Protein AF-A0A193QPH5-F1 (afdb_monomer_lite)

Sequence (152 aa):
MITISYIIGEFIVNGVAILVAHALHTSDVVTIMTQSAGWLGLLSVILSAVKVNDTALYSSSLTVTNIVETLFCRELPYKKMTIILGALGTLLSVLGIMNKFVDFLIFFGVLFPPIAGVTLVDYYILRTHRKLLDFTRSHDTLPDASSTQKIG

Foldseek 3Di:
DVVVVVVVVCVVVVVVLVVLCVVQVHPDLCSSQCVPVNPVSNVVVVVVVVVVVVVVLLVVLVVVQVVCCVPVVDRDPSVVSSVVVVVVVVVVVVVPCVVCVVVVVVVVVVVPVVVVVVVCCCVPPVVVCVVVVVVCVVVVHDRDPVRRDDPD

Structure (mmCIF, N/CA/C/O backbone):
data_AF-A0A193QPH5-F1
#
_entry.id   AF-A0A193QPH5-F1
#
loop_
_atom_site.group_PDB
_atom_site.id
_atom_site.type_symbol
_atom_site.label_atom_id
_atom_site.label_alt_id
_atom_site.label_comp_id
_atom_site.label_asym_id
_atom_site.label_entity_id
_atom_site.label_seq_id
_atom_site.pdbx_PDB_ins_code
_atom_site.Cartn_x
_atom_site.Cartn_y
_atom_site.Cartn_z
_atom_site.occupancy
_atom_site.B_iso_or_equiv
_atom_site.auth_seq_id
_atom_site.auth_comp_id
_atom_site.auth_asym_id
_atom_site.auth_atom_id
_atom_site.pdbx_PDB_model_num
ATOM 1 N N . MET A 1 1 ? -15.976 18.512 -7.266 1.00 67.75 1 MET A N 1
ATOM 2 C CA . MET A 1 1 ? -14.956 18.996 -8.227 1.00 67.75 1 MET A CA 1
ATOM 3 C C . MET A 1 1 ? -13.679 18.154 -8.229 1.00 67.75 1 MET A C 1
ATOM 5 O O . MET A 1 1 ? -13.213 17.838 -9.312 1.00 67.75 1 MET A O 1
ATOM 9 N N . ILE A 1 2 ? -13.149 17.716 -7.078 1.00 87.12 2 ILE A N 1
ATOM 10 C CA . ILE A 1 2 ? -11.929 16.876 -7.023 1.00 87.12 2 ILE A CA 1
ATOM 11 C C . ILE A 1 2 ? -12.138 15.483 -7.648 1.00 87.12 2 ILE A C 1
ATOM 13 O O . ILE A 1 2 ? -11.292 15.013 -8.397 1.00 87.12 2 ILE A O 1
ATOM 17 N N . THR A 1 3 ? -13.294 14.856 -7.415 1.00 89.06 3 THR A N 1
ATOM 18 C CA . THR A 1 3 ? -13.625 13.526 -7.959 1.00 89.06 3 THR A CA 1
ATOM 19 C C . THR A 1 3 ? -13.674 13.498 -9.485 1.00 89.06 3 THR A C 1
ATOM 21 O O . THR A 1 3 ? -13.137 12.587 -10.099 1.00 89.06 3 THR A O 1
ATOM 24 N N . ILE A 1 4 ? -14.262 14.525 -10.103 1.00 90.81 4 ILE A N 1
ATOM 25 C CA . ILE A 1 4 ? -14.323 14.663 -11.565 1.00 90.81 4 ILE A CA 1
ATOM 26 C C . ILE A 1 4 ? -12.914 14.829 -12.148 1.00 90.81 4 ILE A C 1
ATOM 28 O O . ILE A 1 4 ? -12.591 14.182 -13.136 1.00 90.81 4 ILE A O 1
ATOM 32 N N . SER A 1 5 ? -12.061 15.640 -11.509 1.00 90.25 5 SER A N 1
ATOM 33 C CA . SER A 1 5 ? -10.659 15.802 -11.919 1.00 90.25 5 SER A CA 1
ATOM 34 C C . SER A 1 5 ? -9.892 14.480 -11.853 1.00 90.25 5 SER A C 1
ATOM 36 O O . SER A 1 5 ? -9.204 14.121 -12.803 1.00 90.25 5 SER A O 1
ATOM 38 N N . TYR A 1 6 ? -10.073 13.723 -10.766 1.00 92.62 6 TYR A N 1
ATOM 39 C CA . TYR A 1 6 ? -9.439 12.418 -10.602 1.00 92.62 6 TYR A CA 1
ATOM 40 C C . TYR A 1 6 ? -9.884 11.430 -11.687 1.00 92.62 6 TYR A C 1
ATOM 42 O O . TYR A 1 6 ? -9.043 10.830 -12.342 1.00 92.62 6 TYR A O 1
ATOM 50 N N . ILE A 1 7 ? -11.192 11.329 -11.945 1.00 93.38 7 ILE A N 1
ATOM 51 C CA . ILE A 1 7 ? -11.740 10.429 -12.971 1.00 93.38 7 ILE A CA 1
ATOM 52 C C . ILE A 1 7 ? -11.219 10.796 -14.363 1.00 93.38 7 ILE A C 1
ATOM 54 O O . ILE A 1 7 ? -10.764 9.923 -15.095 1.00 93.38 7 ILE A O 1
ATOM 58 N N . ILE A 1 8 ? -11.272 12.078 -14.733 1.00 93.44 8 ILE A N 1
ATOM 59 C CA . ILE A 1 8 ? -10.823 12.533 -16.054 1.00 93.44 8 ILE A CA 1
ATOM 60 C C . ILE A 1 8 ? -9.309 12.335 -16.201 1.00 93.44 8 ILE A C 1
ATOM 62 O O . ILE A 1 8 ? -8.858 11.827 -17.225 1.00 93.44 8 ILE A O 1
ATOM 66 N N . GLY A 1 9 ? -8.529 12.700 -15.180 1.00 91.69 9 GLY A N 1
ATOM 67 C CA . GLY A 1 9 ? -7.076 12.553 -15.179 1.00 91.69 9 GLY A CA 1
ATOM 68 C C . GLY A 1 9 ? -6.641 11.095 -15.301 1.00 91.69 9 GLY A C 1
ATOM 69 O O . GLY A 1 9 ? -5.871 10.764 -16.199 1.00 91.69 9 GLY A O 1
ATOM 70 N N . GLU A 1 10 ? -7.185 10.215 -14.460 1.00 91.25 10 GLU A N 1
ATOM 71 C CA . GLU A 1 10 ? -6.906 8.775 -14.506 1.00 91.25 10 GLU A CA 1
ATOM 72 C C . GLU A 1 10 ? -7.330 8.158 -15.837 1.00 91.25 10 GLU A C 1
ATOM 74 O O . GLU A 1 10 ? -6.592 7.355 -16.403 1.00 91.25 10 GLU A O 1
ATOM 79 N N . PHE A 1 11 ? -8.488 8.537 -16.381 1.00 93.56 11 PHE A N 1
ATOM 80 C CA . PHE A 1 11 ? -8.947 7.998 -17.659 1.00 93.56 11 PHE A CA 1
ATOM 81 C C . PHE A 1 11 ? -7.995 8.355 -18.806 1.00 93.56 11 PHE A C 1
ATOM 83 O O . PHE A 1 11 ? -7.633 7.491 -19.604 1.00 93.56 11 PHE A O 1
ATOM 90 N N . ILE A 1 12 ? -7.543 9.610 -18.868 1.00 94.44 12 ILE A N 1
ATOM 91 C CA . ILE A 1 12 ? -6.604 10.067 -19.898 1.00 94.44 12 ILE A CA 1
ATOM 92 C C . ILE A 1 12 ? -5.247 9.376 -19.731 1.00 94.44 12 ILE A C 1
ATOM 94 O O . ILE A 1 12 ? -4.712 8.846 -20.704 1.00 94.44 12 ILE A O 1
ATOM 98 N N . VAL A 1 13 ? -4.697 9.349 -18.513 1.00 91.25 13 VAL A N 1
ATOM 99 C CA . VAL A 1 13 ? -3.376 8.759 -18.243 1.00 91.25 13 VAL A CA 1
ATOM 100 C C . VAL A 1 13 ? -3.374 7.259 -18.533 1.00 91.25 13 VAL A C 1
ATOM 102 O O . VAL A 1 13 ? -2.500 6.787 -19.262 1.00 91.25 13 VAL A O 1
ATOM 105 N N . ASN A 1 14 ? -4.371 6.515 -18.044 1.00 91.44 14 ASN A N 1
ATOM 106 C CA . ASN A 1 14 ? -4.481 5.081 -18.314 1.00 91.44 14 ASN A CA 1
ATOM 107 C C . ASN A 1 14 ? -4.739 4.804 -19.801 1.00 91.44 14 ASN A C 1
ATOM 109 O O . ASN A 1 14 ? -4.158 3.875 -20.357 1.00 91.44 14 ASN A O 1
ATOM 113 N N . GLY A 1 15 ? -5.541 5.635 -20.474 1.00 92.31 15 GLY A N 1
ATOM 114 C CA . GLY A 1 15 ? -5.766 5.531 -21.915 1.00 92.31 15 GLY A CA 1
ATOM 115 C C . GLY A 1 15 ? -4.472 5.666 -22.720 1.00 92.31 15 GLY A C 1
ATOM 116 O O . GLY A 1 15 ? -4.175 4.818 -23.561 1.00 92.31 15 GLY A O 1
ATOM 117 N N . VAL A 1 16 ? -3.657 6.683 -22.424 1.00 90.81 16 VAL A N 1
ATOM 118 C CA . VAL A 1 16 ? -2.342 6.864 -23.063 1.00 90.81 16 VAL A CA 1
ATOM 119 C C . VAL A 1 16 ? -1.413 5.692 -22.744 1.00 90.81 16 VAL A C 1
ATOM 121 O O . VAL A 1 16 ? -0.770 5.166 -23.651 1.00 90.81 16 VAL A O 1
ATOM 124 N N . ALA A 1 17 ? -1.372 5.238 -21.488 1.00 88.31 17 ALA A N 1
ATOM 125 C CA . ALA A 1 17 ? -0.539 4.109 -21.083 1.00 88.31 17 ALA A CA 1
ATOM 126 C C . ALA A 1 17 ? -0.880 2.827 -21.863 1.00 88.31 17 ALA A C 1
ATOM 128 O O . ALA A 1 17 ? 0.026 2.153 -22.352 1.00 88.31 17 ALA A O 1
ATOM 129 N N . ILE A 1 18 ? -2.170 2.525 -22.049 1.00 90.94 18 ILE A N 1
A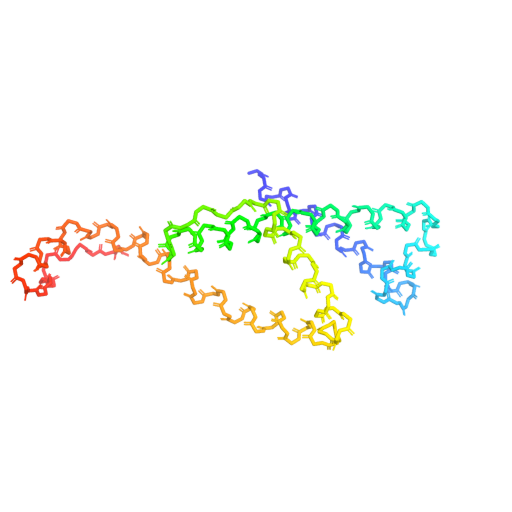TOM 130 C CA . ILE A 1 18 ? -2.634 1.359 -22.815 1.00 90.94 18 ILE A CA 1
ATOM 131 C C . ILE A 1 18 ? -2.229 1.465 -24.290 1.00 90.94 18 ILE A C 1
ATOM 133 O O . ILE A 1 18 ? -1.762 0.481 -24.863 1.00 90.94 18 ILE A O 1
ATOM 137 N N . LEU A 1 19 ? -2.365 2.642 -24.908 1.00 91.25 19 LEU A N 1
ATOM 138 C CA . LEU A 1 19 ? -1.978 2.846 -26.308 1.00 91.25 19 LEU A CA 1
ATOM 139 C C . LEU A 1 19 ? -0.475 2.634 -26.523 1.00 91.25 19 LEU A C 1
ATOM 141 O O . LEU A 1 19 ? -0.080 1.969 -27.479 1.00 91.25 19 LEU A O 1
ATOM 145 N N . VAL A 1 20 ? 0.361 3.155 -25.621 1.00 89.50 20 VAL A N 1
ATOM 146 C CA . VAL A 1 20 ? 1.819 2.980 -25.691 1.00 89.50 20 VAL A CA 1
ATOM 147 C C . VAL A 1 20 ? 2.210 1.523 -25.430 1.00 89.50 20 VAL A C 1
ATOM 149 O O . VAL A 1 20 ? 3.028 0.975 -26.165 1.00 89.50 20 VAL A O 1
ATOM 152 N N . ALA A 1 21 ? 1.599 0.868 -24.440 1.00 90.00 21 ALA A N 1
ATOM 153 C CA . ALA A 1 21 ? 1.820 -0.552 -24.167 1.00 90.00 21 ALA A CA 1
ATOM 154 C C . ALA A 1 21 ? 1.454 -1.430 -25.376 1.00 90.00 21 ALA A C 1
ATOM 156 O O . ALA A 1 21 ? 2.191 -2.349 -25.734 1.00 90.00 21 ALA A O 1
ATOM 157 N N . HIS A 1 22 ? 0.345 -1.111 -26.052 1.00 90.88 22 HIS A N 1
ATOM 158 C CA . HIS A 1 22 ? -0.071 -1.802 -27.268 1.00 90.88 22 HIS A CA 1
ATOM 159 C C . HIS A 1 22 ? 0.901 -1.565 -28.430 1.00 90.88 22 HIS A C 1
ATOM 161 O O . HIS A 1 22 ? 1.283 -2.520 -29.100 1.00 90.88 22 HIS A O 1
ATOM 167 N N . ALA A 1 23 ? 1.347 -0.322 -28.637 1.00 90.06 23 ALA A N 1
ATOM 168 C CA . ALA A 1 23 ? 2.299 0.030 -29.692 1.00 90.06 23 ALA A CA 1
ATOM 169 C C . ALA A 1 23 ? 3.673 -0.638 -29.509 1.00 90.06 23 ALA A C 1
ATOM 171 O O . ALA A 1 23 ? 4.333 -0.970 -30.491 1.00 90.06 23 ALA A O 1
ATOM 172 N N . LEU A 1 24 ? 4.099 -0.848 -28.260 1.00 88.62 24 LEU A N 1
ATOM 173 C CA . LEU A 1 24 ? 5.372 -1.491 -27.918 1.00 88.62 24 LEU A CA 1
ATOM 174 C C . LEU A 1 24 ? 5.241 -3.004 -27.674 1.00 88.62 24 LEU A C 1
ATOM 176 O O . LEU A 1 24 ? 6.231 -3.654 -27.343 1.00 88.62 24 LEU A O 1
ATOM 180 N N . HIS A 1 25 ? 4.034 -3.566 -27.823 1.00 88.94 25 HIS A N 1
ATOM 181 C CA . HIS A 1 25 ? 3.714 -4.977 -27.572 1.00 88.94 25 HIS A CA 1
ATOM 182 C C . HIS A 1 25 ? 4.227 -5.510 -26.221 1.00 88.94 25 HIS A C 1
ATOM 184 O O . HIS A 1 25 ? 4.571 -6.685 -26.090 1.00 88.94 25 HIS A O 1
ATOM 190 N N . THR A 1 26 ? 4.275 -4.655 -25.200 1.00 88.81 26 THR A N 1
ATOM 191 C CA . THR A 1 26 ? 4.759 -5.009 -23.865 1.00 88.81 26 THR A CA 1
ATOM 192 C C . THR A 1 26 ? 3.921 -4.330 -22.792 1.00 88.81 26 THR A C 1
ATOM 194 O O . THR A 1 26 ? 3.484 -3.195 -22.954 1.00 88.81 26 THR A O 1
ATOM 197 N N . SER A 1 27 ? 3.691 -5.029 -21.682 1.00 85.62 27 SER A N 1
ATOM 198 C CA . SER A 1 27 ? 3.087 -4.468 -20.469 1.00 85.62 27 SER A CA 1
ATOM 199 C C . SER A 1 27 ? 4.134 -4.052 -19.434 1.00 85.62 27 SER A C 1
ATOM 201 O O . SER A 1 27 ? 3.778 -3.571 -18.360 1.00 85.62 27 SER A O 1
ATOM 203 N N . ASP A 1 28 ? 5.421 -4.271 -19.718 1.00 86.56 28 ASP A N 1
ATOM 204 C CA . ASP A 1 28 ? 6.497 -3.922 -18.801 1.00 86.56 28 ASP A CA 1
ATOM 205 C C . ASP A 1 28 ? 6.803 -2.423 -18.859 1.00 86.56 28 ASP A C 1
ATOM 207 O O . ASP A 1 28 ? 7.301 -1.897 -19.858 1.00 86.56 28 ASP A O 1
ATOM 211 N N . VAL A 1 29 ? 6.541 -1.741 -17.744 1.00 85.56 29 VAL A N 1
ATOM 212 C CA . VAL A 1 29 ? 6.738 -0.297 -17.593 1.00 85.56 29 VAL A CA 1
ATOM 213 C C . VAL A 1 29 ? 8.201 0.093 -17.811 1.00 85.56 29 VAL A C 1
ATOM 215 O O . VAL A 1 29 ? 8.463 1.150 -18.385 1.00 85.56 29 VAL A O 1
ATOM 218 N N . VAL A 1 30 ? 9.163 -0.750 -17.416 1.00 87.62 30 VAL A N 1
ATOM 219 C CA . VAL A 1 30 ? 10.595 -0.463 -17.607 1.00 87.62 30 VAL A CA 1
ATOM 220 C C . VAL A 1 30 ? 10.927 -0.418 -19.096 1.00 87.62 30 VAL A C 1
ATOM 222 O O . VA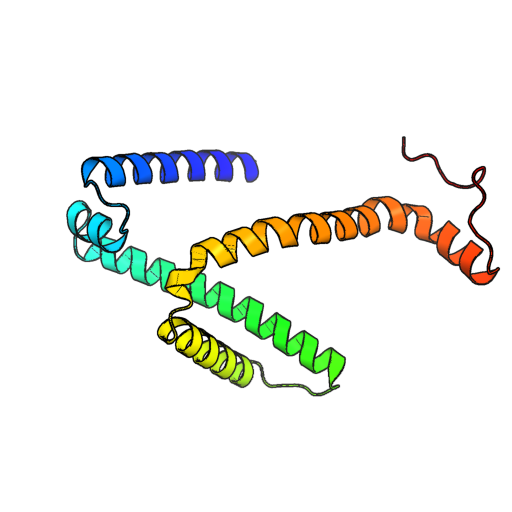L A 1 30 ? 11.517 0.559 -19.571 1.00 87.62 30 VAL A O 1
ATOM 225 N N . THR A 1 31 ? 10.492 -1.431 -19.846 1.00 86.19 31 THR A N 1
ATOM 226 C CA . THR A 1 31 ? 10.654 -1.491 -21.303 1.00 86.19 31 THR A CA 1
ATOM 227 C C . THR A 1 31 ? 9.951 -0.320 -21.992 1.00 86.19 31 THR A C 1
ATOM 229 O O . THR A 1 31 ? 10.564 0.357 -22.820 1.00 86.19 31 THR A O 1
ATOM 232 N N . ILE A 1 32 ? 8.708 -0.019 -21.603 1.00 88.44 32 ILE A N 1
ATOM 233 C CA . ILE A 1 32 ? 7.928 1.089 -22.168 1.00 88.44 32 ILE A CA 1
ATOM 234 C C . ILE A 1 32 ? 8.649 2.429 -21.976 1.00 88.44 32 ILE A C 1
ATOM 236 O O . ILE A 1 32 ? 8.826 3.183 -22.934 1.00 88.44 32 ILE A O 1
ATOM 240 N N . MET A 1 33 ? 9.089 2.740 -20.756 1.00 89.12 33 MET A N 1
ATOM 241 C CA . MET A 1 33 ? 9.748 4.014 -20.448 1.00 89.12 33 MET A CA 1
ATOM 242 C C . MET A 1 33 ? 11.109 4.142 -21.121 1.00 89.12 33 MET A C 1
ATOM 244 O O . MET A 1 33 ? 11.436 5.210 -21.636 1.00 89.12 33 MET A O 1
ATOM 248 N N . THR A 1 34 ? 11.875 3.052 -21.174 1.00 89.31 34 THR A N 1
ATOM 249 C CA . THR A 1 34 ? 13.192 3.046 -21.823 1.00 89.31 34 THR A CA 1
ATOM 250 C C . THR A 1 34 ? 13.075 3.315 -23.321 1.00 89.31 34 THR A C 1
ATOM 252 O O . THR A 1 34 ? 13.860 4.090 -23.860 1.00 89.31 34 THR A O 1
ATOM 255 N N . GLN A 1 35 ? 12.086 2.723 -23.996 1.00 87.31 35 GLN A N 1
ATOM 256 C CA . GLN A 1 35 ? 11.910 2.889 -25.441 1.00 87.31 35 GLN A CA 1
ATOM 257 C C . GLN A 1 35 ? 11.236 4.213 -25.828 1.00 87.31 35 GLN A C 1
ATOM 259 O O . GLN A 1 35 ? 11.542 4.759 -26.883 1.00 87.31 35 GLN A O 1
ATOM 264 N N . SER A 1 36 ? 10.342 4.746 -24.989 1.00 85.31 36 SER A N 1
ATOM 265 C CA . SER A 1 36 ? 9.601 5.982 -25.291 1.00 85.31 36 SER A CA 1
ATOM 266 C C . SER A 1 36 ? 10.330 7.259 -24.862 1.00 85.31 36 SER A C 1
ATOM 268 O O . SER A 1 36 ? 10.440 8.201 -25.641 1.00 85.31 36 SER A O 1
ATOM 270 N N . ALA A 1 37 ? 10.830 7.300 -23.626 1.00 84.75 37 ALA A N 1
ATOM 271 C CA . ALA A 1 37 ? 11.369 8.500 -22.983 1.00 84.75 37 ALA A CA 1
ATOM 272 C C . ALA A 1 37 ? 12.845 8.355 -22.566 1.00 84.75 37 ALA A C 1
ATOM 274 O O . ALA A 1 37 ? 13.436 9.285 -22.005 1.00 84.75 37 ALA A O 1
ATOM 275 N N . GLY A 1 38 ? 13.455 7.197 -22.832 1.00 89.50 38 GLY A N 1
ATOM 276 C CA . GLY A 1 38 ? 14.848 6.920 -22.508 1.00 89.50 38 GLY A CA 1
ATOM 277 C C . GLY A 1 38 ? 15.124 6.921 -21.004 1.00 89.50 38 GLY A C 1
ATOM 278 O O . GLY A 1 38 ? 14.268 6.624 -20.169 1.00 89.50 38 GLY A O 1
ATOM 279 N N . TRP A 1 39 ? 16.358 7.278 -20.647 1.00 88.44 39 TRP A N 1
ATOM 280 C CA . TRP A 1 39 ? 16.833 7.213 -19.264 1.00 88.44 39 TRP A CA 1
ATOM 281 C C . TRP A 1 39 ? 16.110 8.191 -18.320 1.00 88.44 39 TRP A C 1
ATOM 283 O O . TRP A 1 39 ? 15.926 7.877 -17.145 1.00 88.44 39 TRP A O 1
ATOM 293 N N . LEU A 1 40 ? 15.663 9.350 -18.823 1.00 90.50 40 LEU A N 1
ATOM 294 C CA . LEU A 1 40 ? 14.936 10.347 -18.028 1.00 90.50 40 LEU A CA 1
ATOM 295 C C . LEU A 1 40 ? 13.541 9.851 -17.630 1.00 90.50 40 LEU A C 1
ATOM 297 O O . LEU A 1 40 ? 13.135 10.023 -16.479 1.00 90.50 40 LEU A O 1
ATOM 301 N N . GLY A 1 41 ? 12.827 9.200 -18.554 1.00 88.75 41 GLY A N 1
ATOM 302 C CA . GLY A 1 41 ? 11.532 8.583 -18.260 1.00 88.75 41 GLY A CA 1
ATOM 303 C C . GLY A 1 41 ? 11.660 7.441 -17.258 1.00 88.75 41 GLY A C 1
ATOM 304 O O . GLY A 1 41 ? 10.902 7.373 -16.291 1.00 88.75 41 GLY A O 1
ATOM 305 N N . LEU A 1 42 ? 12.683 6.599 -17.429 1.00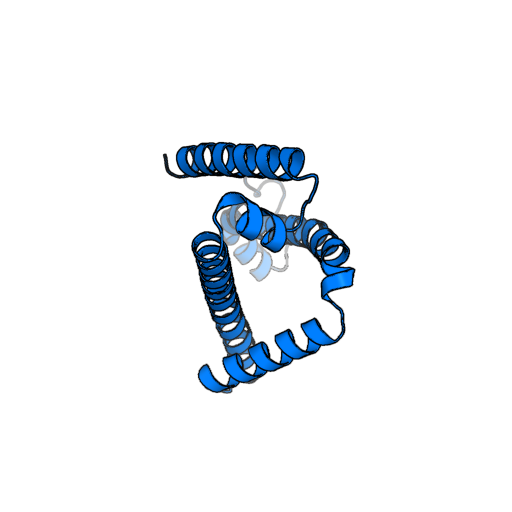 91.62 42 LEU A N 1
ATOM 306 C CA . LEU A 1 42 ? 12.975 5.523 -16.487 1.00 91.62 42 LEU A CA 1
ATOM 307 C C . LEU A 1 42 ? 13.272 6.061 -15.078 1.00 91.62 42 LEU A C 1
ATOM 309 O O . LEU A 1 42 ? 12.693 5.580 -14.105 1.00 91.62 42 LEU A O 1
ATOM 313 N N . LEU A 1 43 ? 14.118 7.091 -14.960 1.00 92.88 43 LEU A N 1
ATOM 314 C CA . LEU A 1 43 ? 14.427 7.716 -13.672 1.00 92.88 43 LEU A CA 1
ATOM 315 C C . LEU A 1 43 ? 13.170 8.298 -13.011 1.00 92.88 43 LEU A C 1
ATOM 317 O O . LEU A 1 43 ? 12.974 8.126 -11.809 1.00 92.88 43 LEU A O 1
ATOM 321 N N . SER A 1 44 ? 12.301 8.947 -13.788 1.00 91.25 44 SER A N 1
ATOM 322 C CA . SER A 1 44 ? 11.038 9.494 -13.287 1.00 91.25 44 SER A CA 1
ATOM 323 C C . SER A 1 44 ? 10.134 8.408 -12.697 1.00 91.25 44 SER A C 1
ATOM 325 O O . SER A 1 44 ? 9.631 8.572 -11.584 1.00 91.25 44 SER A O 1
ATOM 327 N N . VAL A 1 45 ? 9.983 7.269 -13.382 1.00 91.38 45 VAL A N 1
ATOM 328 C CA . VAL A 1 45 ? 9.175 6.146 -12.881 1.00 91.38 45 VAL A CA 1
ATOM 329 C C . VAL A 1 45 ? 9.783 5.521 -11.632 1.00 91.38 45 VAL A C 1
ATOM 331 O O . VAL A 1 45 ? 9.050 5.248 -10.683 1.00 91.38 45 VAL A O 1
ATOM 334 N N . ILE A 1 46 ? 11.107 5.357 -11.577 1.00 93.00 46 ILE A N 1
ATOM 335 C CA . ILE A 1 46 ? 11.787 4.849 -10.377 1.00 93.00 46 ILE A CA 1
ATOM 336 C C . ILE A 1 46 ? 11.547 5.786 -9.188 1.00 93.00 46 ILE A C 1
ATOM 338 O O . ILE A 1 46 ? 11.148 5.330 -8.118 1.00 93.00 46 ILE A O 1
ATOM 342 N N . LEU A 1 47 ? 11.731 7.097 -9.367 1.00 94.00 47 LEU A N 1
ATOM 343 C CA . LEU A 1 47 ? 11.491 8.085 -8.310 1.00 94.00 47 LEU A CA 1
ATOM 344 C C . LEU A 1 47 ? 10.023 8.104 -7.864 1.00 94.00 47 LEU A C 1
ATOM 346 O O . LEU A 1 47 ? 9.743 8.210 -6.669 1.00 94.00 47 LEU A O 1
ATOM 350 N N . SER A 1 48 ? 9.091 7.959 -8.806 1.00 92.81 48 SER A N 1
ATOM 351 C CA . SER A 1 48 ? 7.662 7.843 -8.512 1.00 92.81 48 SER A CA 1
ATOM 352 C C . SER A 1 48 ? 7.365 6.597 -7.671 1.00 92.81 48 SER A C 1
ATOM 354 O O . SER A 1 48 ? 6.726 6.699 -6.623 1.00 92.81 48 SER A O 1
ATOM 356 N N . ALA A 1 49 ? 7.907 5.438 -8.055 1.00 91.25 49 ALA A N 1
ATOM 357 C CA . ALA A 1 49 ? 7.734 4.186 -7.323 1.00 91.25 49 ALA A CA 1
ATOM 358 C C . ALA A 1 49 ? 8.312 4.261 -5.900 1.00 91.25 49 ALA A C 1
ATOM 360 O O . ALA A 1 49 ? 7.662 3.830 -4.948 1.00 91.25 49 ALA A O 1
ATOM 361 N N . VAL A 1 50 ? 9.493 4.868 -5.728 1.00 92.75 50 VAL A N 1
ATOM 362 C CA . VAL A 1 50 ? 10.091 5.100 -4.402 1.00 92.75 50 VAL A CA 1
ATOM 363 C C . VAL A 1 50 ? 9.178 5.968 -3.539 1.00 92.75 50 VAL A C 1
ATOM 365 O O . VAL A 1 50 ? 8.916 5.618 -2.391 1.00 92.75 50 VAL A O 1
ATOM 368 N N . LYS A 1 51 ? 8.642 7.063 -4.086 1.00 93.25 51 LYS A N 1
ATOM 369 C CA . LYS A 1 51 ? 7.744 7.967 -3.353 1.00 93.25 51 LYS A CA 1
ATOM 370 C C . LYS A 1 51 ? 6.443 7.284 -2.918 1.00 93.25 51 LYS A C 1
ATOM 372 O O . LYS A 1 51 ? 5.978 7.493 -1.795 1.00 93.25 51 LYS A O 1
ATOM 377 N N . VAL A 1 52 ? 5.849 6.473 -3.793 1.00 92.31 52 VAL A N 1
ATOM 378 C CA . VAL A 1 52 ? 4.632 5.707 -3.476 1.00 92.31 52 VAL A CA 1
ATOM 379 C C . VAL A 1 52 ? 4.921 4.680 -2.378 1.00 92.31 52 VAL A C 1
ATOM 381 O O . VAL A 1 52 ? 4.175 4.603 -1.400 1.00 92.31 52 VAL A O 1
ATOM 384 N N . ASN A 1 53 ? 6.040 3.959 -2.484 1.00 91.44 53 ASN A N 1
ATOM 385 C CA . ASN A 1 53 ? 6.450 2.975 -1.483 1.00 91.44 53 ASN A CA 1
ATOM 386 C C . ASN A 1 53 ? 6.782 3.611 -0.127 1.00 91.44 53 ASN A C 1
ATOM 388 O O . ASN A 1 53 ? 6.448 3.030 0.901 1.00 91.44 53 ASN A O 1
ATOM 392 N N . ASP A 1 54 ? 7.378 4.805 -0.099 1.00 91.69 54 ASP A N 1
ATOM 393 C CA . ASP A 1 54 ? 7.646 5.544 1.142 1.00 91.69 54 ASP A CA 1
ATOM 394 C C . ASP A 1 54 ? 6.346 5.895 1.881 1.00 91.69 54 ASP A C 1
ATOM 396 O O . ASP A 1 54 ? 6.205 5.646 3.077 1.00 91.69 54 ASP A O 1
ATOM 400 N N . THR A 1 55 ? 5.330 6.359 1.150 1.00 91.75 55 THR A N 1
ATOM 401 C CA . THR A 1 55 ? 4.012 6.669 1.731 1.00 91.75 55 THR A CA 1
ATOM 402 C C . THR A 1 55 ? 3.318 5.408 2.272 1.00 91.75 55 THR A C 1
ATOM 404 O O . THR A 1 55 ? 2.705 5.426 3.348 1.00 91.75 55 THR A O 1
ATOM 407 N N . ALA A 1 56 ? 3.438 4.287 1.556 1.00 90.31 56 ALA A N 1
ATOM 408 C CA . ALA A 1 56 ? 2.908 2.998 1.994 1.00 90.31 56 ALA A CA 1
ATOM 409 C C . ALA A 1 56 ? 3.646 2.461 3.233 1.00 90.31 56 ALA A C 1
ATOM 411 O O . ALA A 1 56 ? 3.013 1.982 4.177 1.00 90.31 56 ALA A O 1
ATOM 412 N N . LEU A 1 57 ? 4.975 2.588 3.277 1.00 88.44 57 LEU A N 1
ATOM 413 C CA . LEU A 1 57 ? 5.787 2.179 4.420 1.00 88.44 57 LEU A CA 1
ATOM 414 C C . LEU A 1 57 ? 5.514 3.061 5.642 1.00 88.44 57 LEU A C 1
ATOM 416 O O . LEU A 1 57 ? 5.461 2.546 6.761 1.00 88.44 57 LEU A O 1
ATOM 420 N N . TYR A 1 58 ? 5.294 4.360 5.432 1.00 89.75 58 TYR A N 1
ATOM 421 C CA . TYR A 1 58 ? 4.960 5.306 6.488 1.00 89.75 58 TYR A CA 1
ATOM 422 C C . TYR A 1 58 ? 3.646 4.926 7.183 1.00 89.75 58 TYR A C 1
ATOM 424 O O . TYR A 1 58 ? 3.609 4.656 8.385 1.00 89.75 58 TYR A O 1
ATOM 432 N N . SER A 1 59 ? 2.567 4.826 6.404 1.00 88.31 59 SER A N 1
ATOM 433 C CA . SER A 1 59 ? 1.239 4.471 6.919 1.00 88.31 59 SER A CA 1
ATOM 434 C C . SER A 1 59 ? 1.207 3.075 7.553 1.00 88.31 59 SER A C 1
ATOM 436 O O . SER A 1 59 ? 0.598 2.892 8.610 1.00 88.31 59 SER A O 1
ATOM 438 N N . SER A 1 60 ? 1.926 2.106 6.979 1.00 88.00 60 SER A N 1
ATOM 439 C CA . SER A 1 60 ? 2.051 0.757 7.546 1.00 88.00 60 SER A CA 1
ATOM 440 C C . SER A 1 60 ? 2.807 0.759 8.874 1.00 88.00 60 SER A C 1
ATOM 442 O O . SER A 1 60 ? 2.344 0.161 9.842 1.00 88.00 60 SER A O 1
ATOM 444 N N . SER A 1 61 ? 3.933 1.474 8.958 1.00 86.75 61 SER A N 1
ATOM 445 C CA . SER A 1 61 ? 4.715 1.586 10.197 1.00 86.75 61 SER A CA 1
ATOM 446 C C . SER A 1 61 ? 3.889 2.208 11.316 1.00 86.75 61 SER A C 1
ATOM 448 O O . SER A 1 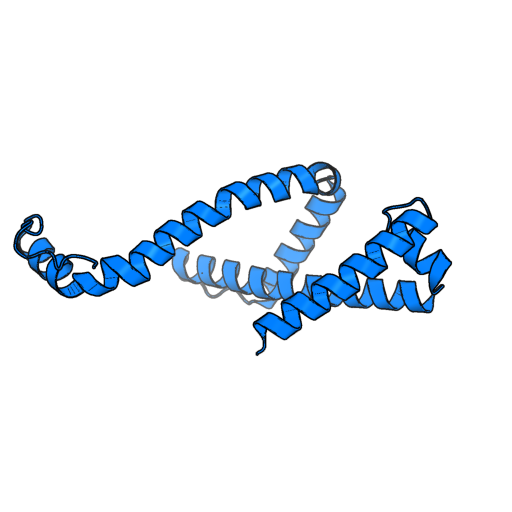61 ? 3.883 1.687 12.426 1.00 86.75 61 SER A O 1
ATOM 450 N N . LEU A 1 62 ? 3.143 3.274 11.014 1.00 87.00 62 LEU A N 1
ATOM 451 C CA . LEU A 1 62 ? 2.277 3.936 11.987 1.00 87.00 62 LEU A CA 1
ATOM 452 C C . LEU A 1 62 ? 1.153 3.008 12.461 1.00 87.00 62 LEU A C 1
ATOM 454 O O . LEU A 1 62 ? 0.896 2.908 13.657 1.00 87.00 62 LEU A O 1
ATOM 458 N N . THR A 1 63 ? 0.521 2.287 11.533 1.00 86.50 63 THR A N 1
ATOM 459 C CA . THR A 1 63 ? -0.550 1.333 11.853 1.00 86.50 63 THR A CA 1
ATOM 460 C C . THR A 1 63 ? -0.046 0.225 12.776 1.00 86.50 63 THR A C 1
ATOM 462 O O . THR A 1 63 ? -0.681 -0.067 13.788 1.00 86.50 63 THR A O 1
ATOM 465 N N . VAL A 1 64 ? 1.116 -0.365 12.478 1.00 85.94 64 VAL A N 1
ATOM 466 C CA . VAL A 1 64 ? 1.686 -1.436 13.308 1.00 85.94 64 VAL A CA 1
ATOM 467 C C . VAL A 1 64 ? 2.158 -0.901 14.660 1.00 85.94 64 VAL A C 1
ATOM 469 O O . VAL A 1 64 ? 1.889 -1.541 15.674 1.00 85.94 64 VAL A O 1
ATOM 472 N N . THR A 1 65 ? 2.799 0.270 14.715 1.00 85.25 65 THR A N 1
ATOM 473 C CA . THR A 1 65 ? 3.183 0.893 15.991 1.00 85.25 65 THR A CA 1
ATOM 474 C C . THR A 1 65 ? 1.961 1.149 16.872 1.00 85.25 65 THR A C 1
ATOM 476 O O . THR A 1 65 ? 1.967 0.718 18.019 1.00 85.25 65 THR A O 1
ATOM 479 N N . ASN A 1 66 ? 0.878 1.718 16.331 1.00 86.06 66 ASN A N 1
ATOM 480 C CA . ASN A 1 66 ? -0.355 1.962 17.087 1.00 86.06 66 ASN A CA 1
ATOM 481 C C . ASN A 1 66 ? -0.986 0.665 17.621 1.00 86.06 66 ASN A C 1
ATOM 483 O O . ASN A 1 66 ? -1.456 0.622 18.758 1.00 86.06 66 ASN A O 1
ATOM 487 N N . ILE A 1 67 ? -0.993 -0.409 16.822 1.00 84.88 67 ILE A N 1
ATOM 488 C CA . ILE A 1 67 ? -1.499 -1.721 17.255 1.00 84.88 67 ILE A CA 1
ATOM 489 C C . ILE A 1 67 ? -0.640 -2.277 18.391 1.00 84.88 67 ILE A C 1
ATOM 491 O O . ILE A 1 67 ? -1.175 -2.762 19.386 1.00 84.88 67 ILE A O 1
ATOM 495 N N . VAL A 1 68 ? 0.686 -2.199 18.267 1.00 83.31 68 VAL A N 1
ATOM 496 C CA . VAL A 1 68 ? 1.600 -2.711 19.294 1.00 83.31 68 VAL A CA 1
ATOM 497 C C . VAL A 1 68 ? 1.512 -1.888 20.577 1.00 83.31 68 VAL A C 1
ATOM 499 O O . VAL A 1 68 ? 1.475 -2.469 21.659 1.00 83.31 68 VAL A O 1
ATOM 502 N N . GLU A 1 69 ? 1.404 -0.567 20.480 1.00 83.31 69 GLU A N 1
ATOM 503 C CA . GLU A 1 69 ? 1.186 0.312 21.631 1.00 83.31 69 GLU A CA 1
ATOM 504 C C . GLU A 1 69 ? -0.132 -0.005 22.339 1.00 83.31 69 GLU A C 1
ATOM 506 O O . GLU A 1 69 ? -0.151 -0.137 23.560 1.00 83.31 69 GLU A O 1
ATOM 511 N N . THR A 1 70 ? -1.209 -0.223 21.579 1.00 81.00 70 THR A N 1
ATOM 512 C CA . THR A 1 70 ? -2.532 -0.556 22.129 1.00 81.00 70 THR A CA 1
ATOM 513 C C . THR A 1 70 ? -2.562 -1.941 22.783 1.00 81.00 70 THR A C 1
ATOM 515 O O . THR A 1 70 ? -3.199 -2.116 23.818 1.00 81.00 70 THR A O 1
ATOM 518 N N . LEU A 1 71 ? -1.889 -2.939 22.199 1.00 80.25 71 LEU A N 1
ATOM 519 C CA . LEU A 1 71 ? -1.919 -4.323 22.688 1.00 80.25 71 LEU A CA 1
ATOM 520 C C . LEU A 1 71 ? -0.904 -4.605 23.800 1.00 80.25 71 LEU A C 1
ATOM 522 O O . LEU A 1 71 ? -1.181 -5.403 24.693 1.00 80.25 71 LEU A O 1
ATOM 526 N N . PHE A 1 72 ? 0.277 -3.989 23.741 1.00 75.75 72 PHE A N 1
ATOM 527 C CA . PHE A 1 72 ? 1.395 -4.294 24.636 1.00 75.75 72 PHE A CA 1
ATOM 528 C C . PHE A 1 72 ? 1.738 -3.148 25.595 1.00 75.75 72 PHE A C 1
ATOM 530 O O . PHE A 1 72 ? 2.701 -3.281 26.354 1.00 75.75 72 PHE A O 1
ATOM 537 N N . CYS A 1 73 ? 0.982 -2.037 25.571 1.00 68.19 73 CYS A N 1
ATOM 538 C CA . CYS A 1 73 ? 1.206 -0.831 26.384 1.00 68.19 73 CYS A CA 1
ATOM 539 C C . CYS A 1 73 ? 2.677 -0.375 26.382 1.00 68.19 73 CYS A C 1
ATOM 541 O O . CYS A 1 73 ? 3.209 0.076 27.398 1.00 68.19 73 CYS A O 1
ATOM 543 N N . ARG A 1 74 ? 3.367 -0.559 25.250 1.00 66.31 74 ARG A N 1
ATOM 544 C CA . ARG A 1 74 ? 4.787 -0.248 25.075 1.00 66.31 74 ARG A CA 1
ATOM 545 C C . ARG A 1 74 ? 4.976 0.659 23.875 1.00 66.31 74 ARG A C 1
ATOM 547 O O . ARG A 1 74 ? 4.690 0.252 22.754 1.00 66.31 74 ARG A O 1
ATOM 554 N N . GLU A 1 75 ? 5.542 1.833 24.128 1.00 65.00 75 GLU A N 1
ATOM 555 C CA . GLU A 1 75 ? 5.954 2.775 23.091 1.00 65.00 75 GLU A CA 1
ATOM 556 C C . GLU A 1 75 ? 7.145 2.201 22.320 1.00 65.00 75 GLU A C 1
ATOM 558 O O . GLU A 1 75 ? 8.262 2.073 22.840 1.00 65.00 75 GLU A O 1
ATOM 563 N N . LEU A 1 76 ? 6.903 1.801 21.072 1.00 66.31 76 LEU A N 1
ATOM 564 C CA . LEU A 1 76 ? 7.966 1.368 20.178 1.00 66.31 76 LEU A CA 1
ATOM 565 C C . LEU A 1 76 ? 8.393 2.541 19.298 1.00 66.31 76 LEU A C 1
ATOM 567 O O . LEU A 1 76 ? 7.569 3.129 18.601 1.00 66.31 76 LEU A O 1
ATOM 571 N N . PRO A 1 77 ? 9.698 2.856 19.236 1.00 72.94 77 PRO A N 1
ATOM 572 C CA . PRO A 1 77 ? 10.164 3.961 18.422 1.00 72.94 77 PRO A CA 1
ATOM 573 C C . PRO A 1 77 ? 9.899 3.666 16.945 1.00 72.94 77 PRO A C 1
ATOM 575 O O . PRO A 1 77 ? 10.441 2.712 16.378 1.00 72.94 77 PRO A O 1
ATOM 578 N N . TYR A 1 78 ? 9.121 4.547 16.321 1.00 70.25 78 TYR A N 1
ATOM 579 C CA . TYR A 1 78 ? 8.713 4.509 14.916 1.00 70.25 78 TYR A CA 1
ATOM 580 C C . TYR A 1 78 ? 9.857 4.132 13.958 1.00 70.25 78 TYR A C 1
ATOM 582 O O . TYR A 1 78 ? 9.721 3.243 13.121 1.00 70.25 78 TYR A O 1
ATOM 590 N N . LYS A 1 79 ? 11.047 4.713 14.169 1.00 76.62 79 LYS A N 1
ATOM 591 C CA . LYS A 1 79 ? 12.252 4.455 13.365 1.00 76.62 79 LYS A CA 1
ATOM 592 C C . LYS A 1 79 ? 12.673 2.978 13.337 1.00 76.62 79 LYS A C 1
ATOM 594 O O . LYS A 1 79 ? 13.145 2.505 12.307 1.00 76.62 79 LYS A O 1
ATOM 599 N N . LYS A 1 80 ? 12.519 2.242 14.445 1.00 77.19 80 LYS A N 1
ATOM 600 C CA . LYS A 1 80 ? 12.836 0.804 14.491 1.00 77.19 80 LYS A CA 1
ATOM 601 C C . LYS A 1 80 ? 11.781 -0.012 13.747 1.00 77.19 80 LYS A C 1
ATOM 603 O O . LYS A 1 80 ? 12.148 -0.929 13.020 1.00 77.19 80 LYS A O 1
ATOM 608 N N . MET A 1 81 ? 10.504 0.352 13.881 1.00 78.44 81 MET A N 1
ATOM 609 C CA . MET A 1 81 ? 9.405 -0.327 13.190 1.00 78.44 81 MET A CA 1
ATOM 610 C C . MET A 1 81 ? 9.531 -0.185 11.669 1.00 78.44 81 MET A C 1
ATOM 612 O O . MET A 1 81 ? 9.460 -1.180 10.958 1.00 78.44 81 MET A O 1
ATOM 616 N N . THR A 1 82 ? 9.839 1.016 11.174 1.00 80.44 82 THR A N 1
ATOM 617 C CA . THR A 1 82 ? 10.051 1.265 9.740 1.00 80.44 82 THR A CA 1
ATOM 618 C C . THR A 1 82 ? 11.182 0.421 9.153 1.00 80.44 82 THR A C 1
ATOM 620 O O . THR A 1 82 ? 11.023 -0.148 8.075 1.00 80.44 82 THR A O 1
ATOM 623 N N . ILE A 1 83 ? 12.308 0.284 9.864 1.00 83.62 83 ILE A N 1
ATOM 624 C CA . ILE A 1 83 ? 13.437 -0.541 9.402 1.00 83.62 83 ILE A CA 1
ATOM 625 C C . ILE A 1 83 ? 13.052 -2.024 9.370 1.00 83.62 83 ILE A C 1
ATOM 627 O O . ILE A 1 83 ? 13.361 -2.711 8.399 1.00 83.62 83 ILE A O 1
ATOM 631 N N . ILE A 1 84 ? 12.356 -2.516 10.399 1.00 84.88 84 ILE A N 1
ATOM 632 C CA . ILE A 1 84 ? 11.921 -3.917 10.471 1.00 84.88 84 ILE A CA 1
ATOM 633 C C . ILE A 1 84 ? 10.922 -4.227 9.353 1.00 84.88 84 ILE A C 1
ATOM 635 O O . ILE A 1 84 ? 11.116 -5.197 8.625 1.00 84.88 84 ILE A O 1
ATOM 639 N N . LEU A 1 85 ? 9.891 -3.396 9.173 1.00 83.69 85 LEU A N 1
ATOM 640 C CA . LEU A 1 85 ? 8.890 -3.583 8.118 1.00 83.69 85 LEU A CA 1
ATOM 641 C C . LEU A 1 85 ? 9.504 -3.480 6.722 1.00 83.69 85 LEU A C 1
ATOM 643 O O . LEU A 1 85 ? 9.182 -4.295 5.861 1.00 83.69 85 LEU A O 1
ATOM 647 N N . GLY A 1 86 ? 10.407 -2.522 6.499 1.00 83.19 86 GLY A N 1
ATOM 648 C CA . GLY A 1 86 ? 11.109 -2.379 5.225 1.00 83.19 86 GLY A CA 1
ATOM 649 C C . GLY A 1 86 ? 11.975 -3.599 4.903 1.00 83.19 86 GLY A C 1
ATOM 650 O O . GLY A 1 86 ? 11.916 -4.126 3.790 1.00 83.19 86 GLY A O 1
ATOM 651 N N . ALA A 1 87 ? 12.731 -4.101 5.886 1.00 87.44 87 ALA A N 1
ATOM 652 C CA . ALA A 1 87 ? 13.542 -5.307 5.729 1.00 87.44 87 ALA A CA 1
ATOM 653 C C . ALA A 1 87 ? 12.672 -6.543 5.461 1.00 87.44 87 ALA A C 1
ATOM 655 O O . ALA A 1 87 ? 12.963 -7.315 4.550 1.00 87.44 87 ALA A O 1
ATOM 656 N N . LEU A 1 88 ? 11.576 -6.701 6.205 1.00 86.69 88 LEU A N 1
ATOM 657 C CA . LEU A 1 88 ? 10.664 -7.832 6.065 1.00 86.69 88 LEU A CA 1
ATOM 658 C C . LEU A 1 88 ? 9.940 -7.814 4.712 1.00 86.69 88 LEU A C 1
ATOM 660 O O . LEU A 1 88 ? 9.883 -8.837 4.037 1.00 86.69 88 LEU A O 1
ATOM 664 N N . GLY A 1 89 ? 9.463 -6.647 4.272 1.00 82.69 89 GLY A N 1
ATOM 665 C CA . GLY A 1 89 ? 8.851 -6.468 2.954 1.00 82.69 89 GLY A CA 1
ATOM 666 C C . GLY A 1 89 ? 9.828 -6.748 1.811 1.00 82.69 89 GLY A C 1
ATOM 667 O O . GLY A 1 89 ? 9.476 -7.428 0.849 1.00 82.69 89 GLY A O 1
ATOM 668 N N . THR A 1 90 ? 11.082 -6.306 1.940 1.00 85.88 90 THR A N 1
ATOM 669 C CA . THR A 1 90 ? 12.133 -6.594 0.948 1.00 85.88 90 THR A CA 1
ATOM 670 C C . THR A 1 90 ? 12.447 -8.087 0.896 1.00 85.88 90 THR A C 1
ATOM 672 O O . THR A 1 90 ? 12.556 -8.660 -0.186 1.00 85.88 90 THR A O 1
ATOM 675 N N . LEU A 1 91 ? 12.534 -8.742 2.054 1.00 87.31 91 LEU A N 1
ATOM 676 C CA . LEU A 1 91 ? 12.806 -10.172 2.144 1.00 87.31 91 LEU A CA 1
ATOM 677 C C . LEU A 1 91 ? 11.660 -10.992 1.532 1.00 87.31 91 LEU A C 1
ATOM 679 O O . LEU A 1 91 ? 11.913 -11.874 0.718 1.00 87.31 91 LEU A O 1
ATOM 683 N N . LEU A 1 92 ? 10.404 -10.642 1.822 1.00 83.19 92 LEU A N 1
ATOM 684 C CA . LEU A 1 92 ? 9.226 -11.248 1.188 1.00 83.19 92 LEU A CA 1
ATOM 685 C C . LEU A 1 92 ? 9.185 -11.016 -0.331 1.00 83.19 92 LEU A C 1
ATOM 687 O O . LEU A 1 92 ? 8.789 -11.915 -1.074 1.00 83.19 92 LEU A O 1
ATOM 691 N N . SER A 1 93 ? 9.627 -9.843 -0.797 1.00 82.25 93 SER A N 1
ATOM 692 C CA . SER A 1 93 ? 9.759 -9.535 -2.226 1.00 82.25 93 SER A CA 1
ATOM 693 C C . SER A 1 93 ? 10.726 -10.497 -2.920 1.00 82.25 93 SER A C 1
ATOM 695 O O . SER A 1 93 ? 10.367 -11.129 -3.915 1.00 82.25 93 SER A O 1
ATOM 697 N N . VAL A 1 94 ? 11.916 -10.692 -2.339 1.00 81.31 94 VAL A N 1
ATOM 698 C CA . VAL A 1 94 ? 12.942 -11.613 -2.861 1.00 81.31 94 VAL A CA 1
ATOM 699 C C . VAL A 1 94 ? 12.485 -13.073 -2.806 1.00 81.31 94 VAL A C 1
ATOM 701 O O . VAL A 1 94 ? 12.802 -13.845 -3.706 1.00 81.31 94 VAL A O 1
ATOM 704 N N . LEU A 1 95 ? 11.689 -13.451 -1.802 1.00 81.44 95 LEU A N 1
ATOM 705 C CA . LEU A 1 95 ? 11.103 -14.793 -1.687 1.00 81.44 95 LEU A CA 1
ATOM 706 C C . LEU A 1 95 ? 10.023 -15.097 -2.744 1.00 81.44 95 LEU A C 1
ATOM 708 O O . LEU A 1 95 ? 9.486 -16.203 -2.767 1.00 81.44 95 LEU A O 1
ATOM 712 N N . GLY A 1 96 ? 9.716 -14.156 -3.641 1.00 78.56 96 GLY A N 1
ATOM 713 C CA . GLY A 1 96 ? 8.888 -14.416 -4.816 1.00 78.56 96 GLY A CA 1
ATOM 714 C C . GLY A 1 96 ? 7.407 -14.099 -4.635 1.00 78.56 96 GLY A C 1
ATOM 715 O O . GLY A 1 96 ? 6.600 -14.521 -5.465 1.00 78.56 96 GLY A O 1
ATOM 716 N N . ILE A 1 97 ? 7.031 -13.310 -3.619 1.00 78.06 97 ILE A N 1
ATOM 717 C CA . ILE A 1 97 ? 5.645 -12.828 -3.472 1.00 78.06 97 ILE A CA 1
ATOM 718 C C . ILE A 1 97 ? 5.178 -12.037 -4.703 1.00 78.06 97 ILE A C 1
ATOM 720 O O . ILE A 1 97 ? 3.990 -12.021 -5.010 1.00 78.06 97 ILE A O 1
ATOM 724 N N . MET A 1 98 ? 6.118 -11.459 -5.462 1.00 75.75 98 MET A N 1
ATOM 725 C CA . MET A 1 98 ? 5.841 -10.758 -6.716 1.00 75.75 98 MET A CA 1
ATOM 726 C C . MET A 1 98 ? 5.146 -11.659 -7.752 1.00 75.75 98 MET A C 1
ATOM 728 O O . MET A 1 98 ? 4.241 -11.211 -8.448 1.00 75.75 98 MET A O 1
ATOM 732 N N . ASN A 1 99 ? 5.475 -12.956 -7.789 1.00 79.81 99 ASN A N 1
ATOM 733 C CA . ASN A 1 99 ? 4.834 -13.921 -8.694 1.00 79.81 99 ASN A CA 1
ATOM 734 C C . ASN A 1 99 ? 3.376 -14.218 -8.308 1.00 79.81 99 ASN A C 1
ATOM 736 O O . ASN A 1 99 ? 2.598 -14.702 -9.126 1.00 79.81 99 ASN A O 1
ATOM 740 N N . LYS A 1 100 ? 3.007 -13.945 -7.053 1.00 83.00 100 LYS A N 1
ATOM 741 C CA . LYS A 1 100 ? 1.662 -14.117 -6.493 1.00 83.00 100 LYS A CA 1
ATOM 742 C C . LYS A 1 100 ? 0.951 -12.794 -6.244 1.00 83.00 100 LYS A C 1
ATOM 744 O O . LYS A 1 100 ? -0.109 -12.773 -5.627 1.00 83.00 100 LYS A O 1
ATOM 749 N N . PHE A 1 101 ? 1.505 -11.696 -6.749 1.00 82.75 101 PHE A N 1
ATOM 750 C CA . PHE A 1 101 ? 0.984 -10.365 -6.490 1.00 82.75 101 PHE A CA 1
ATOM 751 C C . PHE A 1 101 ? -0.451 -10.197 -6.999 1.00 82.75 101 PHE A C 1
ATOM 753 O O . PHE A 1 101 ? -1.289 -9.659 -6.287 1.00 82.75 101 PHE A O 1
ATOM 760 N N . VAL A 1 102 ? -0.771 -10.729 -8.182 1.00 85.56 102 VAL A N 1
ATOM 761 C CA . VAL A 1 102 ? -2.138 -10.665 -8.730 1.00 85.56 102 VAL A CA 1
ATOM 762 C C . VAL A 1 102 ? -3.126 -11.448 -7.859 1.00 85.56 102 VAL A C 1
ATOM 764 O O . VAL A 1 102 ? -4.162 -10.904 -7.487 1.00 85.56 102 VAL A O 1
ATOM 767 N N . ASP A 1 103 ? -2.786 -12.682 -7.470 1.00 87.31 103 ASP A N 1
ATOM 768 C CA . ASP A 1 103 ? -3.616 -13.504 -6.574 1.00 87.31 103 ASP A CA 1
ATOM 769 C C . ASP A 1 103 ? -3.850 -12.793 -5.228 1.00 87.31 103 ASP A C 1
ATOM 771 O O . ASP A 1 103 ? -4.962 -12.770 -4.697 1.00 87.31 103 ASP A O 1
ATOM 775 N N . PHE A 1 104 ? -2.806 -12.152 -4.698 1.00 86.44 104 PHE A N 1
ATOM 776 C CA . PHE A 1 104 ? -2.877 -11.333 -3.493 1.00 86.44 104 PHE A CA 1
ATOM 777 C C . PHE A 1 104 ? -3.823 -10.138 -3.675 1.00 86.44 104 PHE A C 1
ATOM 779 O O . PHE A 1 104 ? -4.695 -9.919 -2.838 1.00 86.44 104 PHE A O 1
ATOM 786 N N . LEU A 1 105 ? -3.727 -9.397 -4.783 1.00 88.38 105 LEU A N 1
ATOM 787 C CA . LEU A 1 105 ? -4.639 -8.285 -5.071 1.00 88.38 105 LEU A CA 1
ATOM 788 C C . LEU A 1 105 ? -6.097 -8.743 -5.192 1.00 88.38 105 LEU A C 1
ATOM 790 O O . LEU A 1 105 ? -6.988 -8.059 -4.691 1.00 88.38 105 LEU A O 1
ATOM 794 N N . ILE A 1 106 ? -6.351 -9.907 -5.795 1.00 92.50 106 ILE A N 1
ATOM 795 C CA . ILE A 1 106 ? -7.698 -10.489 -5.879 1.00 92.50 106 ILE A CA 1
ATOM 796 C C . ILE A 1 106 ? -8.234 -10.794 -4.478 1.00 92.50 106 ILE A C 1
ATOM 798 O O . ILE A 1 106 ? -9.368 -10.432 -4.162 1.00 92.50 106 ILE A O 1
ATOM 802 N N . PHE A 1 107 ? -7.417 -11.406 -3.618 1.00 91.94 107 PHE A N 1
ATOM 803 C CA . PHE A 1 107 ? -7.792 -11.675 -2.231 1.00 91.94 107 PHE A CA 1
ATOM 804 C C . PHE A 1 107 ? -8.182 -10.388 -1.487 1.00 91.94 107 PHE A C 1
ATOM 806 O O . PHE A 1 107 ? -9.244 -10.329 -0.865 1.00 91.94 107 PHE A O 1
ATOM 813 N N . PHE A 1 108 ? -7.383 -9.327 -1.614 1.00 88.81 108 PHE A N 1
ATOM 814 C CA . PHE A 1 108 ? -7.710 -8.024 -1.032 1.00 88.81 108 PHE A CA 1
ATOM 815 C C . PHE A 1 108 ? -8.972 -7.400 -1.641 1.00 88.81 108 PHE A C 1
ATOM 817 O O . PHE A 1 108 ? -9.775 -6.815 -0.913 1.00 88.81 108 PHE A O 1
ATOM 824 N N . GLY A 1 109 ? -9.196 -7.580 -2.944 1.00 90.94 109 GLY A N 1
ATOM 825 C CA . GLY A 1 109 ? -10.410 -7.142 -3.633 1.00 90.94 109 GLY A CA 1
ATOM 826 C C . GLY A 1 109 ? -11.690 -7.761 -3.066 1.00 90.94 109 GLY A C 1
ATOM 827 O O . GLY A 1 109 ? -12.722 -7.097 -3.036 1.00 90.94 109 GLY A O 1
ATOM 828 N N . VAL A 1 110 ? -11.625 -8.995 -2.559 1.00 94.56 110 VAL A N 1
ATOM 829 C CA . VAL A 1 110 ? -12.757 -9.666 -1.893 1.00 94.56 110 VAL A CA 1
ATOM 830 C C . VAL A 1 110 ? -12.839 -9.313 -0.403 1.00 94.56 110 VAL A C 1
ATOM 832 O O . VAL A 1 110 ? -13.934 -9.250 0.153 1.00 94.56 110 VAL A O 1
ATOM 835 N N . LEU A 1 111 ? -11.705 -9.053 0.251 1.00 93.88 111 LEU A N 1
ATOM 836 C CA . LEU A 1 111 ? -11.631 -8.780 1.689 1.00 93.88 111 LEU A CA 1
ATOM 837 C C . LEU A 1 111 ? -12.111 -7.371 2.073 1.00 93.88 111 LEU A C 1
ATOM 839 O O . LEU A 1 111 ? -12.774 -7.202 3.098 1.00 93.88 111 LEU A O 1
ATOM 843 N N . PHE A 1 112 ? -11.771 -6.348 1.286 1.00 91.56 112 PHE A N 1
ATOM 844 C CA . PHE A 1 112 ? -12.081 -4.957 1.630 1.00 91.56 112 PHE A CA 1
ATOM 845 C C . PHE A 1 112 ? -13.578 -4.601 1.603 1.00 91.56 112 PHE A C 1
ATOM 847 O O . PHE A 1 112 ? -14.016 -3.916 2.533 1.00 91.56 112 PHE A O 1
ATOM 854 N N . PRO A 1 113 ? -14.387 -5.032 0.610 1.00 93.00 113 PRO A N 1
ATOM 855 C CA . PRO A 1 113 ? -15.797 -4.646 0.548 1.00 93.00 113 PRO A CA 1
ATOM 856 C C . PRO A 1 113 ? -16.615 -5.046 1.792 1.00 93.00 113 PRO A C 1
ATOM 858 O O . PRO A 1 113 ? -17.342 -4.190 2.299 1.00 93.00 113 PRO A O 1
ATOM 861 N N . PRO A 1 114 ? -16.478 -6.265 2.360 1.00 92.31 114 PRO A N 1
ATOM 862 C CA . PRO A 1 114 ? -17.132 -6.624 3.621 1.00 92.31 114 PRO A CA 1
ATOM 863 C C . PRO A 1 114 ? -16.748 -5.722 4.803 1.00 92.31 114 PRO A C 1
ATOM 865 O O . PRO A 1 114 ? -17.622 -5.289 5.552 1.00 92.31 114 PRO A O 1
ATOM 868 N N . ILE A 1 115 ? -15.458 -5.398 4.958 1.00 92.44 115 ILE A N 1
ATOM 869 C CA . ILE A 1 115 ? -14.963 -4.535 6.047 1.00 92.44 115 ILE A CA 1
ATOM 870 C C . ILE A 1 115 ? -15.541 -3.122 5.910 1.00 92.44 115 ILE A C 1
ATOM 872 O O . ILE A 1 115 ? -16.032 -2.544 6.886 1.00 92.44 115 ILE A O 1
ATOM 876 N N . ALA A 1 116 ? -15.529 -2.579 4.689 1.00 89.94 116 ALA A N 1
ATOM 877 C CA . ALA A 1 116 ? -16.137 -1.290 4.388 1.00 89.94 116 ALA A CA 1
ATOM 878 C C . ALA A 1 116 ? -17.646 -1.308 4.671 1.00 89.94 116 ALA A C 1
ATOM 880 O O . ALA A 1 116 ? -18.156 -0.373 5.281 1.00 89.94 116 ALA A O 1
ATOM 881 N N . GLY A 1 117 ? -18.343 -2.388 4.309 1.00 90.94 117 GLY A N 1
ATOM 882 C CA . GLY A 1 117 ? -19.770 -2.575 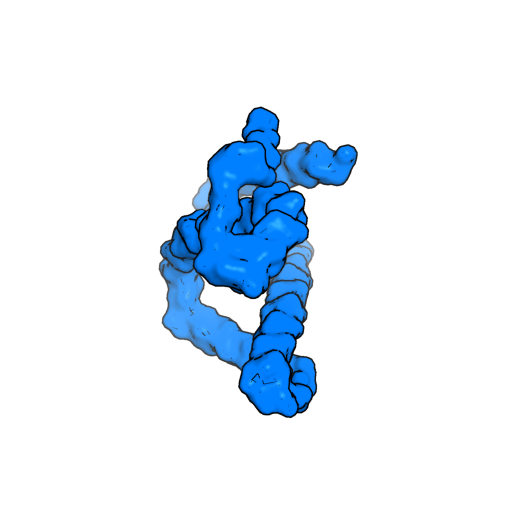4.572 1.00 90.94 117 GLY A CA 1
ATOM 883 C C . GLY A 1 117 ? -20.116 -2.524 6.060 1.00 90.94 117 GLY A C 1
ATOM 884 O O . GLY A 1 117 ? -20.974 -1.737 6.454 1.00 90.94 117 GLY A O 1
ATOM 885 N N . VAL A 1 118 ? -19.414 -3.292 6.900 1.00 90.75 118 VAL A N 1
ATOM 886 C CA . VAL A 1 118 ? -19.626 -3.274 8.361 1.00 90.75 118 VAL A CA 1
ATOM 887 C C . VAL A 1 118 ? -19.344 -1.888 8.939 1.00 90.75 118 VAL A C 1
ATOM 889 O O . VAL A 1 118 ? -20.135 -1.383 9.730 1.00 90.75 118 VAL A O 1
ATOM 892 N N . THR A 1 119 ? -18.265 -1.240 8.498 1.00 89.38 119 THR A N 1
ATOM 893 C CA . THR A 1 119 ? -17.906 0.112 8.955 1.00 89.38 119 THR A CA 1
ATOM 894 C C . THR A 1 119 ? -18.977 1.141 8.573 1.00 89.38 119 THR A C 1
ATOM 896 O O . THR A 1 119 ? -19.317 2.017 9.366 1.00 89.38 119 THR A O 1
ATOM 899 N N . LEU A 1 120 ? -19.548 1.031 7.370 1.00 89.50 120 LEU A N 1
ATOM 900 C CA . LEU A 1 120 ? -20.579 1.939 6.867 1.00 89.50 120 LEU A CA 1
ATOM 901 C C . LEU A 1 120 ? -21.912 1.725 7.597 1.00 89.50 120 LEU A C 1
ATOM 903 O O . LEU A 1 120 ? -22.561 2.699 7.974 1.00 89.50 120 LEU A O 1
ATOM 907 N N . VAL A 1 121 ? -22.282 0.469 7.869 1.00 88.62 121 VAL A N 1
ATOM 908 C CA . VAL A 1 121 ? -23.448 0.114 8.696 1.00 88.62 121 VAL A CA 1
ATOM 909 C C . VAL A 1 121 ? -23.287 0.638 10.121 1.00 88.62 121 VAL A C 1
ATOM 911 O O . VAL A 1 121 ? -24.209 1.265 10.643 1.00 88.62 121 VAL A O 1
ATOM 914 N N . ASP A 1 122 ? -22.126 0.443 10.745 1.00 85.69 122 ASP A N 1
ATOM 915 C CA . ASP A 1 122 ? -21.872 0.954 12.093 1.00 85.69 122 ASP A CA 1
ATOM 916 C C . ASP A 1 122 ? -22.006 2.482 12.145 1.00 85.69 122 ASP A C 1
ATOM 918 O O . ASP A 1 122 ? -22.732 3.036 12.976 1.00 85.69 122 ASP A O 1
ATOM 922 N N . TYR A 1 123 ? -21.403 3.170 11.176 1.00 85.06 123 TYR A N 1
ATOM 923 C CA . TYR A 1 123 ? -21.412 4.625 11.138 1.00 85.06 123 TYR A CA 1
ATOM 924 C C . TYR A 1 123 ? -22.785 5.231 10.812 1.00 85.06 123 TYR A C 1
ATOM 926 O O . TYR A 1 123 ? -23.181 6.197 11.462 1.00 85.06 123 TYR A O 1
ATOM 934 N N . TYR A 1 124 ? -23.501 4.722 9.805 1.00 82.62 124 TYR A N 1
ATOM 935 C CA . TYR A 1 124 ? -24.755 5.331 9.338 1.00 82.62 124 TYR A CA 1
ATOM 936 C C . TYR A 1 124 ? -25.995 4.780 10.047 1.00 82.62 124 TYR A C 1
ATOM 938 O O . TYR A 1 124 ? -26.937 5.530 10.311 1.00 82.62 124 TYR A O 1
ATOM 946 N N . ILE A 1 125 ? -26.011 3.487 10.374 1.00 79.88 125 ILE A N 1
ATOM 947 C CA . ILE A 1 125 ? -27.187 2.820 10.944 1.00 79.88 125 ILE A CA 1
ATOM 948 C C . ILE A 1 125 ? -27.066 2.750 12.465 1.00 79.88 125 ILE A C 1
ATOM 950 O O . ILE A 1 125 ? -27.920 3.293 13.173 1.00 79.88 125 ILE A O 1
ATOM 954 N N . LEU A 1 126 ? -26.005 2.126 12.986 1.00 78.00 126 LEU A N 1
ATOM 955 C CA . LEU A 1 126 ? -25.881 1.872 14.427 1.00 78.00 126 LEU A CA 1
ATOM 956 C C . LEU A 1 126 ? -25.639 3.158 15.217 1.00 78.00 126 LEU A C 1
ATOM 958 O O . LEU A 1 126 ? -26.231 3.350 16.279 1.00 78.00 126 LEU A O 1
ATOM 962 N N . ARG A 1 127 ? -24.855 4.098 14.680 1.00 74.44 127 ARG A N 1
ATOM 963 C CA . ARG A 1 127 ? -24.621 5.394 15.330 1.00 74.44 127 ARG A CA 1
ATOM 964 C C . ARG A 1 127 ? -25.896 6.227 15.483 1.00 74.44 127 ARG A C 1
ATOM 966 O O . ARG A 1 127 ? -26.043 6.921 16.487 1.00 74.44 127 ARG A O 1
ATOM 973 N N . THR A 1 128 ? -26.824 6.132 14.533 1.00 69.00 128 THR A N 1
ATOM 974 C CA . THR A 1 128 ? -28.128 6.816 14.589 1.00 69.00 128 THR A CA 1
ATOM 975 C C . THR A 1 128 ? -29.012 6.235 15.698 1.00 69.00 128 THR A C 1
ATOM 977 O O . THR A 1 128 ? -29.709 6.970 16.393 1.00 69.00 128 THR A O 1
ATOM 980 N N . HIS A 1 129 ? -28.895 4.930 15.950 1.00 70.31 129 HIS A N 1
ATOM 981 C CA . HIS A 1 129 ? -29.655 4.207 16.972 1.00 70.31 129 HIS A CA 1
ATOM 982 C C . HIS A 1 129 ? -28.909 4.062 18.304 1.00 70.31 129 HIS A C 1
ATOM 984 O O . HIS A 1 129 ? -29.413 3.411 19.217 1.00 70.31 129 HIS A O 1
ATOM 990 N N . ARG A 1 130 ? -27.729 4.681 18.458 1.00 72.69 130 ARG A N 1
ATOM 991 C CA . ARG A 1 130 ? -26.831 4.452 19.602 1.00 72.69 130 ARG A CA 1
ATOM 992 C C . ARG A 1 130 ? -27.493 4.739 20.949 1.00 72.69 130 ARG A C 1
ATOM 994 O O . ARG A 1 130 ? -27.331 3.961 21.871 1.00 72.69 130 ARG A O 1
ATOM 1001 N N . LYS A 1 131 ? -28.323 5.788 21.043 1.00 70.44 131 LYS A N 1
ATOM 1002 C CA . LYS A 1 131 ? -29.081 6.100 22.273 1.00 70.44 131 LYS A CA 1
ATOM 1003 C C . LYS A 1 131 ? -30.095 5.010 22.639 1.00 70.44 131 LYS A C 1
ATOM 1005 O O . LYS A 1 131 ? -30.258 4.705 23.814 1.00 70.44 131 LYS A O 1
ATOM 1010 N N . LEU A 1 132 ? -30.767 4.439 21.639 1.00 71.31 132 LEU A N 1
ATOM 1011 C CA . LEU A 1 132 ? -31.745 3.364 21.814 1.00 71.31 132 LEU A CA 1
ATOM 1012 C C . LEU A 1 132 ? -31.040 2.045 22.175 1.00 71.31 132 LEU A C 1
ATOM 1014 O O . LEU A 1 132 ? -31.481 1.340 23.078 1.00 71.31 132 LEU A O 1
ATOM 1018 N N . LEU A 1 133 ? -29.915 1.748 21.514 1.00 71.81 133 LEU A N 1
ATOM 1019 C CA . LEU A 1 133 ? -29.055 0.588 21.775 1.00 71.81 133 LEU A CA 1
ATOM 1020 C C . LEU A 1 133 ? -28.398 0.649 23.163 1.00 71.81 133 LEU A C 1
ATOM 1022 O O . LEU A 1 133 ? -28.389 -0.352 23.867 1.00 71.81 133 LEU A O 1
ATOM 1026 N N . ASP A 1 134 ? -27.906 1.813 23.592 1.00 76.62 134 ASP A N 1
ATOM 1027 C CA . ASP A 1 134 ? -27.310 1.997 24.922 1.00 76.62 134 ASP A CA 1
ATOM 1028 C C . ASP A 1 134 ? -28.373 1.877 26.034 1.00 76.62 134 ASP A C 1
ATOM 1030 O O . ASP A 1 134 ? -28.113 1.267 27.072 1.00 76.62 134 ASP A O 1
ATOM 1034 N N . PHE A 1 135 ? -29.591 2.391 25.805 1.00 72.00 135 PHE A N 1
ATOM 1035 C CA . PHE A 1 135 ? -30.717 2.284 26.744 1.00 72.00 135 PHE A CA 1
ATOM 1036 C C . PHE A 1 135 ? -31.246 0.850 26.879 1.00 72.00 135 PHE A C 1
ATOM 1038 O O . PHE A 1 135 ? -31.529 0.386 27.978 1.00 72.00 135 PHE A O 1
ATOM 1045 N N . THR A 1 136 ? -31.378 0.123 25.774 1.00 75.69 136 THR A N 1
ATOM 1046 C CA . THR A 1 136 ? -31.868 -1.268 25.779 1.00 75.69 136 THR A CA 1
ATOM 1047 C C . THR A 1 136 ? -30.815 -2.232 26.324 1.00 75.69 136 THR A C 1
ATOM 1049 O O . THR A 1 136 ? -31.144 -3.122 27.108 1.00 75.69 136 THR A O 1
ATOM 1052 N N . ARG A 1 137 ? -29.530 -1.965 26.050 1.00 76.06 137 ARG A N 1
ATOM 1053 C CA . ARG A 1 137 ? -28.392 -2.664 26.663 1.00 76.06 137 ARG A CA 1
ATOM 1054 C C . ARG A 1 137 ? -28.342 -2.509 28.181 1.00 76.06 137 ARG A C 1
ATOM 1056 O O . ARG A 1 137 ? -28.007 -3.474 28.853 1.00 76.06 137 ARG A O 1
ATOM 1063 N N . SER A 1 138 ? -28.678 -1.346 28.744 1.00 78.88 138 SER A N 1
ATOM 1064 C CA . SER A 1 138 ? -28.709 -1.191 30.209 1.00 78.88 138 SER A CA 1
ATOM 1065 C C . SER A 1 138 ? -29.866 -1.938 30.881 1.00 78.88 138 SER A C 1
ATOM 1067 O O . SER A 1 138 ? -29.879 -2.052 32.102 1.00 78.88 138 SER A O 1
ATOM 1069 N N . HIS A 1 139 ? -30.832 -2.423 30.099 1.00 77.88 139 HIS A N 1
ATOM 1070 C CA . HIS A 1 139 ? -31.991 -3.176 30.572 1.00 77.88 139 HIS A CA 1
ATOM 1071 C C . HIS A 1 139 ? -31.979 -4.641 30.090 1.00 77.88 139 HIS A C 1
ATOM 1073 O O . HIS A 1 139 ? -32.997 -5.308 30.242 1.00 77.88 139 HIS A O 1
ATOM 1079 N N . ASP A 1 140 ? -30.880 -5.126 29.487 1.00 79.69 140 ASP A N 1
ATOM 1080 C CA . ASP A 1 140 ? -30.744 -6.468 28.878 1.00 79.69 140 ASP A CA 1
ATOM 1081 C C . ASP A 1 140 ? -31.929 -6.873 27.973 1.00 79.69 140 ASP A C 1
ATOM 1083 O O . ASP A 1 140 ? -32.296 -8.042 27.847 1.00 79.69 140 ASP A O 1
ATOM 1087 N N . THR A 1 141 ? -32.547 -5.890 27.316 1.00 77.69 141 THR A N 1
ATOM 1088 C CA . THR A 1 141 ? -33.684 -6.095 26.412 1.00 77.69 141 THR A CA 1
ATOM 1089 C C . THR A 1 141 ? -33.280 -5.780 24.980 1.00 77.69 141 THR A C 1
ATOM 1091 O O . THR A 1 141 ? -32.376 -4.986 24.733 1.00 77.69 141 THR A O 1
ATOM 1094 N N . LEU A 1 142 ? -33.932 -6.419 24.007 1.00 75.06 142 LEU A N 1
ATOM 1095 C CA . LEU A 1 142 ? -33.783 -6.034 22.605 1.00 75.06 142 LEU A CA 1
ATOM 1096 C C . LEU A 1 142 ? -34.665 -4.807 22.316 1.00 75.06 142 LEU A C 1
ATOM 1098 O O . LEU A 1 142 ? -35.758 -4.710 22.880 1.00 75.06 142 LEU A O 1
ATOM 1102 N N . PRO A 1 143 ? -34.231 -3.878 21.444 1.00 69.06 143 PRO A N 1
ATOM 1103 C CA . PRO A 1 143 ? -35.062 -2.751 21.052 1.00 69.06 143 PRO A CA 1
ATOM 1104 C C . PRO A 1 143 ? -36.354 -3.213 20.383 1.00 69.06 143 PRO A C 1
ATOM 1106 O O . PRO A 1 143 ? -36.334 -4.036 19.468 1.00 69.06 143 PRO A O 1
ATOM 1109 N N . ASP A 1 144 ? -37.477 -2.665 20.838 1.00 72.00 144 ASP A N 1
ATOM 1110 C CA . ASP A 1 144 ? -38.790 -3.037 20.330 1.00 72.00 144 ASP A CA 1
ATOM 1111 C C . ASP A 1 144 ? -38.996 -2.492 18.904 1.00 72.00 144 ASP A C 1
ATOM 1113 O O . ASP A 1 144 ? -38.579 -1.367 18.585 1.00 72.00 144 ASP A O 1
ATOM 1117 N N . ALA A 1 145 ? -39.657 -3.262 18.035 1.00 65.19 145 ALA A N 1
ATOM 1118 C CA . ALA A 1 145 ? -39.825 -2.930 16.612 1.00 65.19 145 ALA A CA 1
ATOM 1119 C C . ALA A 1 145 ? -40.616 -1.623 16.392 1.00 65.19 145 ALA A C 1
ATOM 1121 O O . ALA A 1 145 ? -40.482 -0.972 15.358 1.00 65.19 145 ALA A O 1
ATOM 1122 N N . SER A 1 146 ? -41.410 -1.226 17.390 1.00 62.94 146 SER A N 1
ATOM 1123 C CA . SER A 1 146 ? -42.169 0.027 17.459 1.00 62.94 146 SER A CA 1
ATOM 1124 C C . SER A 1 146 ? -41.297 1.265 17.736 1.00 62.94 146 SER A C 1
ATOM 1126 O O . SER A 1 146 ? -41.624 2.367 17.300 1.00 62.94 146 SER A O 1
ATOM 1128 N N . SER A 1 147 ? -40.179 1.077 18.443 1.00 62.00 147 SER A N 1
ATOM 1129 C CA . SER A 1 147 ? -39.265 2.128 18.916 1.00 62.00 147 SER A CA 1
ATOM 1130 C C . SER A 1 147 ? -38.040 2.329 18.017 1.00 62.00 147 SER A C 1
ATOM 1132 O O . SER A 1 147 ? -37.310 3.312 18.151 1.00 62.00 147 SER A O 1
ATOM 1134 N N . THR A 1 148 ? -37.828 1.406 17.076 1.00 64.38 148 THR A N 1
ATOM 1135 C CA . THR A 1 148 ? -36.759 1.486 16.081 1.00 64.38 148 THR A CA 1
ATOM 1136 C C . THR A 1 148 ? -37.169 2.471 14.989 1.00 64.38 148 THR A C 1
ATOM 1138 O O . THR A 1 148 ? -38.167 2.272 14.294 1.00 64.38 148 THR A O 1
ATOM 1141 N N . GLN A 1 149 ? -36.415 3.560 14.843 1.00 64.50 149 GLN A N 1
ATOM 1142 C CA . GLN A 1 149 ? -36.695 4.575 13.834 1.00 64.50 149 GLN A CA 1
ATOM 1143 C C . GLN A 1 149 ? -36.506 3.942 12.448 1.00 64.50 149 GLN A C 1
ATOM 1145 O O . GLN A 1 149 ? -35.433 3.428 12.135 1.00 64.50 149 GLN A O 1
ATOM 1150 N N . LYS A 1 150 ? -37.560 3.921 11.621 1.00 59.72 150 LYS A N 1
ATOM 1151 C CA . LYS A 1 150 ? -37.465 3.351 10.273 1.00 59.72 150 LYS A CA 1
ATOM 1152 C C . LYS A 1 150 ? -36.418 4.134 9.487 1.00 59.72 150 LYS A C 1
ATOM 1154 O O . LYS A 1 150 ? -36.558 5.339 9.286 1.00 59.72 150 LYS A O 1
ATOM 1159 N N . ILE A 1 151 ? -35.364 3.434 9.084 1.00 61.06 151 ILE A N 1
ATOM 1160 C CA . ILE A 1 151 ? -34.436 3.912 8.065 1.00 61.06 151 ILE A CA 1
ATOM 1161 C C . ILE A 1 151 ? -35.301 4.057 6.808 1.00 61.06 151 ILE A C 1
ATOM 1163 O O . ILE A 1 151 ? -35.950 3.079 6.440 1.00 61.06 151 ILE A O 1
ATOM 1167 N N . GLY A 1 152 ? -35.421 5.290 6.302 1.00 53.72 152 GLY A N 1
ATOM 1168 C CA . GLY A 1 152 ? -36.428 5.707 5.313 1.00 53.72 152 GLY A CA 1
ATOM 1169 C C . GLY A 1 152 ? -36.647 4.737 4.160 1.00 53.72 152 GLY A C 1
ATOM 1170 O O . GLY A 1 152 ? -35.634 4.247 3.614 1.00 53.72 152 GLY A O 1
#

Radius of gyration: 23.67 Å; chains: 1; bounding box: 59×34×60 Å

Organism: Sodalis glossinidius (strain morsitans) (NCBI:txid343509)

InterPro domains:
  IPR001248 Purine-cytosine permease [PF02133] (15-131)
  IPR030191 Cytosine permease [PTHR30569] (3-145)

pLDDT: mean 83.76, std 8.87, range [53.72, 94.56]

Secondary structure (DSSP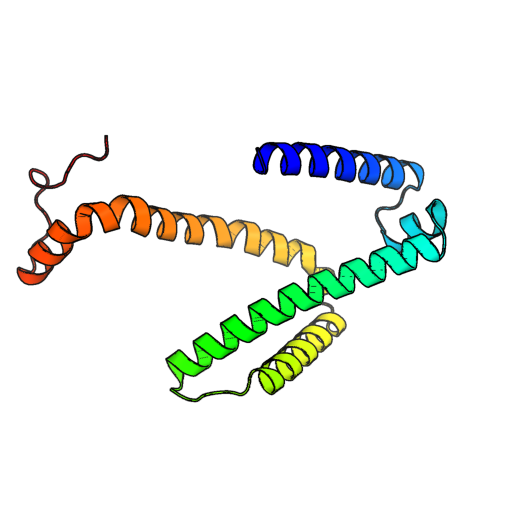, 8-state):
-HHHHHHHHHHHHHHHHHHHHHHTT---HHHHHHHHHHHHHHHHHHHHHHHHHHHHHHHHHHHHHHHHHHHH-----HHHHHHHHHHHHHHHHHTTGGGGHHHHHHHHHHHHHHHHHHHHHIIIIITTTHHHHHHHHTTT-PPPTTTSPPP-